Protein AF-A0A1Q6H5T3-F1 (afdb_monomer)

Structure (mmCIF, N/CA/C/O backbone):
data_AF-A0A1Q6H5T3-F1
#
_entry.id   AF-A0A1Q6H5T3-F1
#
loop_
_atom_site.group_PDB
_atom_site.id
_atom_site.type_symbol
_atom_site.label_atom_id
_atom_site.label_alt_id
_atom_site.label_comp_id
_atom_site.label_asym_id
_atom_site.label_entity_id
_atom_site.label_seq_id
_atom_site.pdbx_PDB_ins_code
_atom_site.Cartn_x
_atom_site.Cartn_y
_atom_site.Cartn_z
_atom_site.occupancy
_atom_site.B_iso_or_equiv
_atom_site.auth_seq_id
_atom_site.auth_comp_id
_atom_site.auth_asym_id
_atom_site.auth_atom_id
_atom_site.pdbx_PDB_model_num
ATOM 1 N N . MET A 1 1 ? 7.034 12.798 31.184 1.00 50.31 1 MET A N 1
ATOM 2 C CA . MET A 1 1 ? 7.826 12.584 29.949 1.00 50.31 1 MET A CA 1
ATOM 3 C C . MET A 1 1 ? 7.039 11.944 28.789 1.00 50.31 1 MET A C 1
ATOM 5 O O . MET A 1 1 ? 7.640 11.745 27.748 1.00 50.31 1 MET A O 1
ATOM 9 N N . ALA A 1 2 ? 5.724 11.678 28.893 1.00 56.38 2 ALA A N 1
ATOM 10 C CA . ALA A 1 2 ? 4.936 11.093 27.788 1.00 56.38 2 ALA A CA 1
ATOM 11 C C . ALA A 1 2 ? 4.303 12.132 26.831 1.00 56.38 2 ALA A C 1
ATOM 13 O O . ALA A 1 2 ? 4.111 11.852 25.654 1.00 56.38 2 ALA A O 1
ATOM 14 N N . ASP A 1 3 ? 4.028 13.352 27.305 1.00 59.47 3 ASP A N 1
ATOM 15 C CA . ASP A 1 3 ? 3.278 14.359 26.532 1.00 59.47 3 ASP A CA 1
ATOM 16 C C . ASP A 1 3 ? 4.095 15.008 25.392 1.00 59.47 3 ASP A C 1
ATOM 18 O O . ASP A 1 3 ? 3.539 15.510 24.421 1.00 59.47 3 ASP A O 1
ATOM 22 N N . GLY A 1 4 ? 5.432 14.935 25.456 1.00 66.25 4 GLY A N 1
ATOM 23 C CA . GLY A 1 4 ? 6.320 15.462 24.409 1.00 66.25 4 GLY A CA 1
ATOM 24 C C . GLY A 1 4 ? 6.329 14.637 23.116 1.00 66.25 4 GLY A C 1
ATOM 25 O O . GLY A 1 4 ? 6.717 15.149 22.070 1.00 66.25 4 GLY A O 1
ATOM 26 N N . LEU A 1 5 ? 5.879 13.377 23.166 1.00 74.00 5 LEU A N 1
ATOM 27 C CA . LEU A 1 5 ? 5.777 12.499 21.992 1.00 74.00 5 LEU A CA 1
ATOM 28 C C . LEU A 1 5 ? 4.391 12.539 21.345 1.00 74.00 5 LEU A C 1
ATOM 30 O O . LEU A 1 5 ? 4.246 12.157 20.187 1.00 74.00 5 LEU A O 1
ATOM 34 N N . ARG A 1 6 ? 3.386 13.080 22.044 1.00 77.56 6 ARG A N 1
ATOM 35 C CA . ARG A 1 6 ? 2.007 13.148 21.554 1.00 77.56 6 ARG A CA 1
ATOM 36 C C . ARG A 1 6 ? 1.890 13.928 20.245 1.00 77.56 6 ARG A C 1
ATOM 38 O O . ARG A 1 6 ? 1.159 13.519 19.348 1.00 77.56 6 ARG A O 1
ATOM 45 N N . TYR A 1 7 ? 2.624 15.034 20.128 1.00 79.12 7 TYR A N 1
ATOM 46 C CA . TYR A 1 7 ? 2.672 15.818 18.893 1.00 79.12 7 TYR A CA 1
ATOM 47 C C . TYR A 1 7 ? 3.308 15.024 17.743 1.00 79.12 7 TYR A C 1
ATOM 49 O O . TYR A 1 7 ? 2.779 15.009 16.636 1.00 79.12 7 TYR A O 1
ATOM 57 N N . MET A 1 8 ? 4.390 14.292 18.021 1.00 80.75 8 MET A N 1
ATOM 58 C CA . MET A 1 8 ? 5.064 13.452 17.026 1.00 80.75 8 MET A CA 1
ATOM 59 C C . MET A 1 8 ? 4.169 12.307 16.539 1.00 80.75 8 MET A C 1
ATOM 61 O O . MET A 1 8 ? 4.157 12.007 15.345 1.00 80.75 8 MET A O 1
ATOM 65 N N . ASP A 1 9 ? 3.400 11.691 17.438 1.00 79.06 9 ASP A N 1
ATOM 66 C CA . ASP A 1 9 ? 2.440 10.644 17.085 1.00 79.06 9 ASP A CA 1
ATOM 67 C C . ASP A 1 9 ? 1.274 11.205 16.263 1.00 79.06 9 ASP A C 1
ATOM 69 O O . ASP A 1 9 ? 0.930 10.625 15.238 1.00 79.06 9 ASP A O 1
ATOM 73 N N . LEU A 1 10 ? 0.741 12.382 16.616 1.00 77.62 10 LEU A N 1
ATOM 74 C CA . LEU A 1 10 ? -0.273 13.079 15.815 1.00 77.62 10 LEU A CA 1
ATOM 75 C C . LEU A 1 10 ? 0.222 13.403 14.403 1.00 77.62 10 LEU A C 1
ATOM 77 O O . LEU A 1 10 ? -0.497 13.147 13.440 1.00 77.62 10 LEU A O 1
ATOM 81 N N . CYS A 1 11 ? 1.439 13.933 14.261 1.00 81.88 11 CYS A N 1
ATOM 82 C CA . CYS A 1 11 ? 2.031 14.199 12.951 1.00 81.88 11 CYS A CA 1
ATOM 83 C C . CYS A 1 11 ? 2.206 12.911 12.140 1.00 81.88 11 CYS A C 1
ATOM 85 O O . CYS A 1 11 ? 1.843 12.880 10.967 1.00 81.88 11 CYS A O 1
ATOM 87 N N . ARG A 1 12 ? 2.708 11.834 12.762 1.00 80.06 12 ARG A N 1
ATOM 88 C CA . ARG A 1 12 ? 2.858 10.526 12.105 1.00 80.06 12 ARG A CA 1
ATOM 89 C C . ARG A 1 12 ? 1.510 9.970 11.659 1.00 80.06 12 ARG A C 1
ATOM 91 O O . ARG A 1 12 ? 1.409 9.436 10.561 1.00 80.06 12 ARG A O 1
ATOM 98 N N . TRP A 1 13 ? 0.482 10.104 12.494 1.00 76.94 13 TRP A N 1
ATOM 99 C CA . TRP A 1 13 ? -0.860 9.647 12.168 1.00 76.94 13 TRP A CA 1
ATOM 100 C C . TRP A 1 13 ? -1.442 10.452 11.016 1.00 76.94 13 TRP A C 1
ATOM 102 O O . TRP A 1 13 ? -1.778 9.870 9.992 1.00 76.94 13 TRP A O 1
ATOM 112 N N . ARG A 1 14 ? -1.442 11.783 11.110 1.00 81.62 14 ARG A N 1
ATOM 113 C CA . ARG A 1 14 ? -1.945 12.664 10.048 1.00 81.62 14 ARG A CA 1
ATOM 114 C C . ARG A 1 14 ? -1.195 12.521 8.726 1.00 81.62 14 ARG A C 1
ATOM 116 O O . ARG A 1 14 ? -1.801 12.685 7.677 1.00 81.62 14 ARG A O 1
ATOM 123 N N . ALA A 1 15 ? 0.088 12.165 8.748 1.00 83.31 15 ALA A N 1
ATOM 124 C CA . ALA A 1 15 ? 0.843 11.894 7.527 1.00 83.31 15 ALA A CA 1
ATOM 125 C C . ALA A 1 15 ? 0.320 10.675 6.742 1.00 83.31 15 ALA A C 1
ATOM 127 O O . ALA A 1 15 ? 0.547 10.601 5.538 1.00 83.31 15 ALA A O 1
ATOM 128 N N . MET A 1 16 ? -0.379 9.734 7.388 1.00 84.25 16 MET A N 1
ATOM 129 C CA . MET A 1 16 ? -1.001 8.591 6.706 1.00 84.25 16 MET A CA 1
ATOM 130 C C . MET A 1 16 ? -2.374 8.928 6.112 1.00 84.25 16 MET A C 1
ATOM 132 O O . MET A 1 16 ? -2.798 8.240 5.187 1.00 84.25 16 MET A O 1
ATOM 136 N N . ASP A 1 17 ? -3.040 10.000 6.565 1.00 85.75 17 ASP A N 1
ATOM 137 C CA . ASP A 1 17 ? -4.346 10.415 6.023 1.00 85.75 17 ASP A CA 1
ATOM 138 C C . ASP A 1 17 ? -4.250 10.714 4.515 1.00 85.75 17 ASP A C 1
ATOM 140 O O . ASP A 1 17 ? -5.168 10.394 3.764 1.00 85.75 17 ASP A O 1
ATOM 144 N N . GLN A 1 18 ? -3.112 11.239 4.036 1.00 86.56 18 GLN A N 1
ATOM 145 C CA . GLN A 1 18 ? -2.904 11.495 2.603 1.00 86.56 18 GLN A CA 1
ATOM 146 C C . GLN A 1 18 ? -2.998 10.219 1.750 1.00 86.56 18 GLN A C 1
ATOM 148 O O . GLN A 1 18 ? -3.364 10.297 0.585 1.00 86.56 18 GLN A O 1
ATOM 153 N N . LEU A 1 19 ? -2.710 9.042 2.323 1.00 88.31 19 LEU A N 1
ATOM 154 C CA . LEU A 1 19 ? -2.765 7.758 1.616 1.00 88.31 19 LEU A CA 1
ATOM 155 C C . LEU A 1 19 ? -4.198 7.265 1.373 1.00 88.31 19 LEU A C 1
ATOM 157 O O . LEU A 1 19 ? -4.396 6.273 0.672 1.00 88.31 19 LEU A O 1
ATOM 161 N N . ILE A 1 20 ? -5.190 7.926 1.972 1.00 85.81 20 ILE A N 1
ATOM 162 C CA . ILE A 1 20 ? -6.612 7.660 1.742 1.00 85.81 20 ILE A CA 1
ATOM 163 C C . ILE A 1 20 ? -7.045 8.283 0.409 1.00 85.81 20 ILE A C 1
ATOM 165 O O . ILE A 1 20 ? -7.750 7.643 -0.365 1.00 85.81 20 ILE A O 1
ATOM 169 N N . GLU A 1 21 ? -6.593 9.509 0.125 1.00 87.00 21 GLU A N 1
ATOM 170 C CA . GLU A 1 21 ? -6.884 10.221 -1.130 1.00 87.00 21 GLU A CA 1
ATOM 171 C C . GLU A 1 21 ? -5.866 9.904 -2.235 1.00 87.00 21 GLU A C 1
ATOM 173 O O . GLU A 1 21 ? -6.211 9.857 -3.418 1.00 87.00 21 GLU A O 1
ATOM 178 N N . HIS A 1 22 ? -4.612 9.652 -1.856 1.00 89.69 22 HIS A N 1
ATOM 179 C CA . HIS A 1 22 ? -3.496 9.378 -2.756 1.00 89.69 22 HIS A CA 1
ATOM 180 C C . HIS A 1 22 ? -2.833 8.043 -2.394 1.00 89.69 22 HIS A C 1
ATOM 182 O O . HIS A 1 22 ? -1.853 8.024 -1.644 1.00 89.69 22 HIS A O 1
ATOM 188 N N . PRO A 1 23 ? -3.348 6.91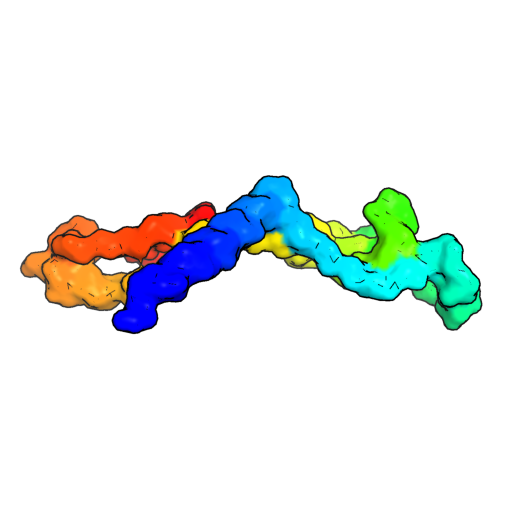5 -2.916 1.00 91.00 23 PRO A N 1
ATOM 189 C CA . PRO A 1 23 ? -2.787 5.600 -2.641 1.00 91.00 23 PRO A CA 1
ATOM 190 C C . PRO A 1 23 ? -1.296 5.544 -2.976 1.00 91.00 23 PRO A C 1
ATOM 192 O O . PRO A 1 23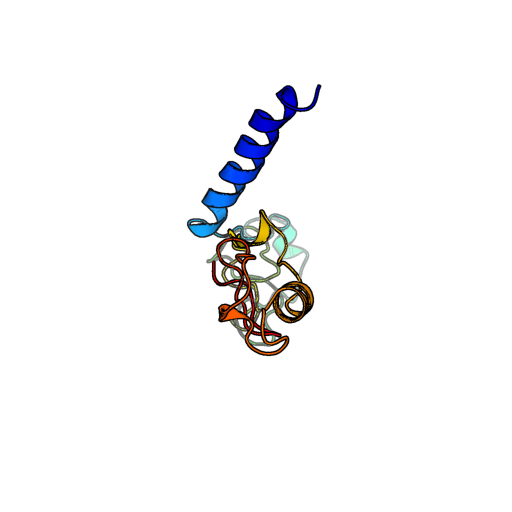 ? -0.858 6.009 -4.031 1.00 91.00 23 PRO A O 1
ATOM 195 N N . TYR A 1 24 ? -0.507 4.931 -2.096 1.00 90.88 24 TYR A N 1
ATOM 196 C CA . TYR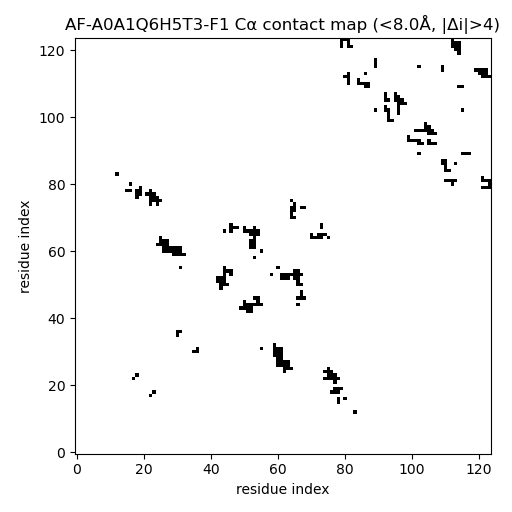 A 1 24 ? 0.914 4.746 -2.346 1.00 90.88 24 TYR A CA 1
ATOM 197 C C . TYR A 1 24 ? 1.124 3.627 -3.366 1.00 90.88 24 TYR A C 1
ATOM 199 O O . TYR A 1 24 ? 0.818 2.462 -3.103 1.00 90.88 24 TYR A O 1
ATOM 207 N N . ILE A 1 25 ? 1.672 3.970 -4.528 1.00 92.88 25 ILE A N 1
ATOM 208 C CA . ILE A 1 25 ? 2.029 3.000 -5.561 1.00 92.88 25 ILE A CA 1
ATOM 209 C C . ILE A 1 25 ? 3.531 2.728 -5.438 1.00 92.88 25 ILE A C 1
ATOM 211 O O . ILE A 1 25 ? 4.326 3.637 -5.671 1.00 92.88 25 ILE A O 1
ATOM 215 N N . PRO A 1 26 ? 3.950 1.509 -5.060 1.00 91.19 26 PRO A N 1
ATOM 216 C CA . PRO A 1 26 ? 5.364 1.191 -4.944 1.00 91.19 26 PRO A CA 1
ATOM 217 C C . PRO A 1 26 ? 5.999 1.139 -6.335 1.00 91.19 26 PRO A C 1
ATOM 219 O O . PRO A 1 26 ? 5.604 0.350 -7.201 1.00 91.19 26 PRO A O 1
ATOM 222 N N . GLU A 1 27 ? 7.015 1.967 -6.518 1.00 92.31 27 GLU A N 1
ATOM 223 C CA . GLU A 1 27 ? 7.847 1.993 -7.712 1.00 92.31 27 GLU A CA 1
ATOM 224 C C . GLU A 1 27 ? 9.210 1.371 -7.399 1.00 92.31 27 GLU A C 1
ATOM 226 O O . GLU A 1 27 ? 9.744 1.504 -6.297 1.00 92.31 27 GLU A O 1
ATOM 231 N N . GLY A 1 28 ? 9.729 0.615 -8.358 1.00 90.19 28 GLY A N 1
ATOM 232 C CA . GLY A 1 28 ? 11.038 -0.014 -8.307 1.00 90.19 28 GLY A CA 1
ATOM 233 C C . GLY A 1 28 ? 12.094 0.856 -8.975 1.00 90.19 28 GLY A C 1
ATOM 234 O O . GLY A 1 28 ? 12.141 2.069 -8.795 1.00 90.19 28 GLY A O 1
ATOM 235 N N . PHE A 1 29 ? 12.961 0.221 -9.757 1.00 91.50 29 PHE A N 1
ATOM 236 C CA . PHE A 1 29 ? 13.969 0.923 -10.545 1.00 91.50 29 PHE A CA 1
ATOM 237 C C . PHE A 1 29 ? 13.373 1.485 -11.846 1.00 91.50 29 PHE A C 1
ATOM 239 O O . PHE A 1 29 ? 12.325 1.035 -12.319 1.00 91.50 29 PHE A O 1
ATOM 246 N N . HIS A 1 30 ? 14.067 2.467 -12.418 1.00 92.56 30 HIS A N 1
ATOM 247 C CA . HIS A 1 30 ? 13.726 3.085 -13.698 1.00 92.56 30 HIS A CA 1
ATOM 248 C C . HIS A 1 30 ? 14.057 2.108 -14.834 1.00 92.56 30 HIS A C 1
ATOM 250 O O . HIS A 1 30 ? 15.223 1.765 -15.035 1.00 92.56 30 HIS A O 1
ATOM 256 N N . LEU A 1 31 ? 13.023 1.559 -15.476 1.00 91.31 31 LEU A N 1
ATOM 257 C CA . LEU A 1 31 ? 13.160 0.479 -16.460 1.00 91.31 31 LEU A CA 1
ATOM 258 C C . LEU A 1 31 ? 12.983 1.007 -17.881 1.00 91.31 31 LEU A C 1
ATOM 260 O O . LEU A 1 31 ? 13.787 0.691 -18.755 1.00 91.31 31 LEU A O 1
ATOM 264 N N . TRP A 1 32 ? 11.918 1.767 -18.112 1.00 92.44 32 TRP A N 1
ATOM 265 C CA . TRP A 1 32 ? 11.567 2.282 -19.432 1.00 92.44 32 TRP A CA 1
ATOM 266 C C . TRP A 1 32 ? 12.427 3.495 -19.775 1.00 92.44 32 TRP A C 1
ATOM 268 O O . TRP A 1 32 ? 12.933 4.153 -18.879 1.00 92.44 32 TRP A O 1
ATOM 278 N N . ASP A 1 33 ? 12.655 3.768 -21.058 1.00 90.75 33 ASP A N 1
ATOM 279 C CA . ASP A 1 33 ? 13.478 4.900 -21.521 1.00 90.75 33 ASP A CA 1
ATOM 280 C C . ASP A 1 33 ? 14.930 4.922 -20.989 1.00 90.75 33 ASP A C 1
ATOM 282 O O . ASP A 1 33 ? 15.609 5.951 -21.005 1.00 90.75 33 ASP A O 1
ATOM 286 N N . THR A 1 34 ? 15.460 3.763 -20.578 1.00 90.75 34 THR A N 1
ATOM 287 C CA . THR A 1 34 ? 16.871 3.591 -20.194 1.00 90.75 34 THR A CA 1
ATOM 288 C C . THR A 1 34 ? 17.580 2.557 -21.056 1.00 90.75 34 THR A C 1
ATOM 290 O O . THR A 1 34 ? 16.949 1.643 -21.592 1.00 90.75 34 THR A O 1
ATOM 293 N N . PRO A 1 35 ? 18.927 2.602 -21.126 1.00 91.00 35 PRO A N 1
ATOM 294 C CA . PRO A 1 35 ? 19.707 1.513 -21.716 1.00 91.00 35 PRO A CA 1
ATOM 295 C C . PRO A 1 35 ? 19.460 0.155 -21.037 1.00 91.00 35 PRO A C 1
ATOM 297 O O . PRO A 1 35 ? 19.755 -0.879 -21.632 1.00 91.00 35 PRO A O 1
ATOM 300 N N . MET A 1 36 ? 18.903 0.145 -19.819 1.00 88.12 36 MET A N 1
ATOM 301 C CA . MET A 1 36 ? 18.562 -1.065 -19.075 1.00 88.12 36 MET A CA 1
ATOM 302 C C . MET A 1 36 ? 17.468 -1.887 -19.748 1.00 88.12 36 MET A C 1
ATOM 304 O O . MET A 1 36 ? 17.494 -3.111 -19.663 1.00 88.12 36 MET A O 1
ATOM 308 N N . GLN A 1 37 ? 16.544 -1.241 -20.463 1.00 88.44 37 GLN A N 1
ATOM 309 C CA . GLN A 1 37 ? 15.495 -1.934 -21.207 1.00 88.44 37 GLN A CA 1
ATOM 310 C C . GLN A 1 37 ? 16.081 -2.944 -22.204 1.00 88.44 37 GLN A C 1
ATOM 312 O O . GLN A 1 37 ? 15.557 -4.045 -22.342 1.00 88.44 37 GLN A O 1
ATOM 317 N N . ALA A 1 38 ? 17.208 -2.609 -22.842 1.00 89.75 38 ALA A N 1
ATOM 318 C CA . ALA A 1 38 ? 17.887 -3.483 -23.796 1.00 89.75 38 ALA A CA 1
ATOM 319 C C . ALA A 1 38 ? 18.602 -4.679 -23.141 1.00 89.75 38 ALA A C 1
ATOM 321 O O . ALA A 1 38 ? 19.013 -5.601 -23.842 1.00 89.75 38 ALA A O 1
ATOM 322 N N . TRP A 1 39 ? 18.772 -4.684 -21.814 1.00 91.88 39 TRP A N 1
ATOM 323 C CA . TRP A 1 39 ? 19.358 -5.818 -21.089 1.00 91.88 39 TRP A CA 1
ATOM 324 C C . TRP A 1 39 ? 18.361 -6.966 -20.892 1.00 91.88 39 TRP A C 1
ATOM 326 O O . TRP A 1 39 ? 18.773 -8.067 -20.532 1.00 91.88 39 TRP A O 1
ATOM 336 N N . TYR A 1 40 ? 17.068 -6.731 -21.141 1.00 88.06 40 TYR A N 1
ATOM 337 C CA . TYR A 1 40 ? 16.003 -7.718 -20.996 1.00 88.06 40 TYR A CA 1
ATOM 338 C C . TYR A 1 40 ? 15.375 -8.037 -22.358 1.00 88.06 40 TYR A C 1
ATOM 340 O O . TYR A 1 40 ? 15.012 -7.138 -23.110 1.00 88.06 40 TYR A O 1
ATOM 348 N N . THR A 1 41 ? 15.220 -9.322 -22.674 1.00 86.50 41 THR A N 1
ATOM 349 C CA . THR A 1 41 ? 14.699 -9.787 -23.975 1.00 86.50 41 THR A CA 1
ATOM 350 C C . THR A 1 41 ? 13.206 -10.103 -23.961 1.00 86.50 41 THR A C 1
ATOM 352 O O . THR A 1 41 ? 12.551 -9.982 -24.990 1.00 86.50 41 THR A O 1
ATOM 355 N N . ASP A 1 42 ? 12.656 -10.449 -22.795 1.00 89.25 42 ASP A N 1
ATOM 356 C CA . ASP A 1 42 ? 11.310 -11.022 -22.665 1.00 89.25 42 ASP A CA 1
ATOM 357 C C . ASP A 1 42 ? 10.361 -10.119 -21.861 1.00 89.25 42 ASP A C 1
ATOM 359 O O . ASP A 1 42 ? 9.595 -10.595 -21.027 1.00 89.25 42 ASP A O 1
ATOM 363 N N . LEU A 1 43 ? 10.428 -8.798 -22.049 1.00 89.56 43 LEU A N 1
ATOM 364 C CA . LEU A 1 43 ? 9.534 -7.852 -21.370 1.00 89.56 43 LEU A CA 1
ATOM 365 C C . LEU A 1 43 ? 8.125 -7.904 -21.983 1.00 89.56 43 LEU A C 1
ATOM 367 O O . LEU A 1 43 ? 7.916 -7.461 -23.112 1.00 89.56 43 LEU A O 1
ATOM 371 N N . LEU A 1 44 ? 7.150 -8.395 -21.218 1.00 90.12 44 LEU A N 1
ATOM 372 C CA . LEU A 1 44 ? 5.738 -8.444 -21.593 1.00 90.12 44 LEU A CA 1
ATOM 373 C C . LEU A 1 44 ? 4.932 -7.506 -20.687 1.00 90.12 44 LEU A C 1
ATOM 375 O O . LEU A 1 44 ? 4.918 -7.675 -19.467 1.00 90.12 44 LEU A O 1
ATOM 379 N N . TYR A 1 45 ? 4.263 -6.530 -21.302 1.00 88.12 45 TYR A N 1
ATOM 380 C CA . TYR A 1 45 ? 3.525 -5.451 -20.632 1.00 88.12 45 TYR A CA 1
ATOM 381 C C . TYR A 1 45 ? 2.095 -5.271 -21.169 1.00 88.12 45 TYR A C 1
ATOM 383 O O . TYR A 1 45 ? 1.507 -4.193 -21.078 1.00 88.12 45 TYR A O 1
ATOM 391 N N . ASP A 1 46 ? 1.528 -6.326 -21.750 1.00 85.19 46 ASP A N 1
ATOM 392 C CA . ASP A 1 46 ? 0.202 -6.329 -22.380 1.00 85.19 46 ASP A CA 1
ATOM 393 C C . ASP A 1 46 ? -0.967 -6.252 -21.377 1.00 85.19 46 ASP A C 1
ATOM 395 O O . ASP A 1 46 ? -2.127 -6.160 -21.776 1.00 85.19 46 ASP A O 1
ATOM 399 N N . GLY A 1 47 ? -0.675 -6.290 -20.072 1.00 80.00 47 GLY A N 1
ATOM 400 C CA . GLY A 1 47 ? -1.676 -6.285 -19.006 1.00 80.00 47 GLY A CA 1
ATOM 401 C C . GLY A 1 47 ? -2.419 -7.615 -18.850 1.00 80.00 47 GLY A C 1
ATOM 402 O O . GLY A 1 47 ? -3.364 -7.689 -18.063 1.00 80.00 47 GLY A O 1
ATOM 403 N N . SER A 1 48 ? -2.002 -8.660 -19.573 1.00 85.88 48 SER A N 1
ATOM 404 C CA . SER A 1 48 ? -2.559 -10.006 -19.470 1.00 85.88 48 SER A CA 1
ATOM 405 C C . SER A 1 48 ? -2.078 -10.730 -18.207 1.00 85.88 48 SER A C 1
ATOM 407 O O . SER A 1 48 ? -1.248 -10.238 -17.440 1.00 85.88 48 SER A O 1
ATOM 409 N N . ASP A 1 49 ? -2.566 -11.953 -17.995 1.00 83.06 49 ASP A N 1
ATOM 410 C CA . ASP A 1 49 ? -2.077 -12.826 -16.920 1.00 83.06 49 ASP A CA 1
ATOM 411 C C . ASP A 1 49 ? -0.611 -13.243 -17.094 1.00 83.06 49 ASP A C 1
ATOM 413 O O . ASP A 1 49 ? 0.040 -13.584 -16.108 1.00 83.06 49 ASP A O 1
ATOM 417 N N . ALA A 1 50 ? -0.085 -13.190 -18.321 1.00 85.69 50 ALA A N 1
ATOM 418 C CA . ALA A 1 50 ? 1.310 -13.496 -18.615 1.00 85.69 50 ALA A CA 1
ATOM 419 C C . ALA A 1 50 ? 2.238 -12.278 -18.443 1.00 85.69 50 ALA A C 1
ATOM 421 O O . ALA A 1 50 ? 3.457 -12.449 -18.406 1.00 85.69 50 ALA A O 1
ATOM 422 N N . SER A 1 51 ? 1.677 -11.067 -18.331 1.00 87.81 51 SER A N 1
ATOM 423 C CA . SER A 1 51 ? 2.420 -9.812 -18.187 1.00 87.81 51 SER A CA 1
ATOM 424 C C . SER A 1 51 ? 3.407 -9.882 -17.017 1.00 87.81 51 SER A C 1
ATOM 426 O O . SER A 1 51 ? 3.031 -10.150 -15.870 1.00 87.81 51 SER A O 1
ATOM 428 N N . ASN A 1 52 ? 4.690 -9.641 -17.294 1.00 88.88 52 ASN A N 1
ATOM 429 C CA . ASN A 1 52 ? 5.760 -9.772 -16.306 1.00 88.88 52 ASN A CA 1
ATOM 430 C C . ASN A 1 52 ? 6.278 -8.424 -15.786 1.00 88.88 52 ASN A C 1
ATOM 432 O O . ASN A 1 52 ? 6.877 -8.391 -14.701 1.00 88.88 52 ASN A O 1
ATOM 436 N N . VAL A 1 53 ? 5.987 -7.326 -16.489 1.00 90.69 53 VAL A N 1
ATOM 437 C CA . VAL A 1 53 ? 6.361 -5.955 -16.122 1.00 90.69 53 VAL A CA 1
ATOM 438 C C . VAL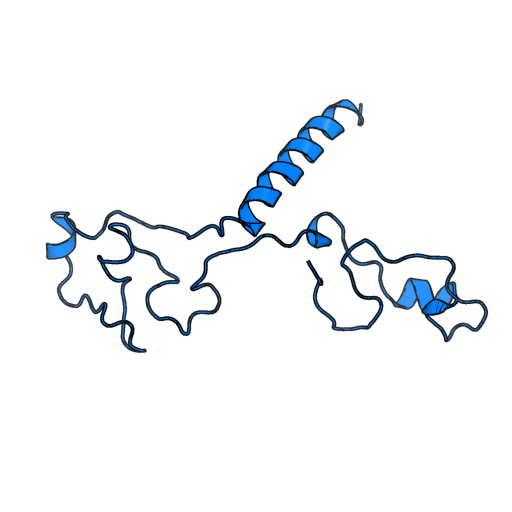 A 1 53 ? 5.187 -4.985 -16.279 1.00 90.69 53 VAL A C 1
ATOM 440 O O . VAL A 1 53 ? 4.198 -5.273 -16.946 1.00 90.69 53 VAL A O 1
ATOM 443 N N . SER A 1 54 ? 5.264 -3.834 -15.611 1.00 90.88 54 SER A N 1
ATOM 444 C CA . SER A 1 54 ? 4.260 -2.772 -15.739 1.00 90.88 54 SER A CA 1
ATOM 445 C C . SER A 1 54 ? 4.421 -2.017 -17.054 1.00 90.88 54 SER A C 1
ATOM 447 O O . SER A 1 54 ? 5.544 -1.785 -17.490 1.00 90.88 54 SER A O 1
ATOM 449 N N . SER A 1 55 ? 3.313 -1.577 -17.651 1.00 89.56 55 SER A N 1
ATOM 450 C CA . SER A 1 55 ? 3.329 -0.822 -18.911 1.00 89.56 55 SER A CA 1
ATOM 451 C C . SER A 1 55 ? 4.074 0.518 -18.797 1.00 89.56 55 SER A C 1
ATOM 453 O O . SER A 1 55 ? 3.856 1.231 -17.811 1.00 89.56 55 SER A O 1
ATOM 455 N N . PRO A 1 56 ? 4.878 0.906 -19.813 1.00 90.38 56 PRO A N 1
ATOM 456 C CA . PRO A 1 56 ? 5.540 2.216 -19.856 1.00 90.38 56 PRO A CA 1
ATOM 457 C C . PRO A 1 56 ? 4.546 3.383 -19.849 1.00 90.38 56 PRO A C 1
ATOM 459 O O . PRO A 1 56 ? 4.860 4.463 -19.364 1.00 90.38 56 PRO A O 1
ATOM 462 N N . ASN A 1 57 ? 3.312 3.161 -20.317 1.00 88.88 57 ASN A N 1
ATOM 463 C CA . ASN A 1 57 ? 2.261 4.184 -20.322 1.00 88.88 57 ASN A CA 1
ATOM 464 C C . ASN A 1 57 ? 1.787 4.570 -18.911 1.00 88.88 57 ASN A C 1
ATOM 466 O O . ASN A 1 57 ? 1.118 5.586 -18.745 1.00 88.88 57 ASN A O 1
ATOM 470 N N . VAL A 1 58 ? 2.062 3.729 -17.909 1.00 88.31 58 VAL A N 1
ATOM 471 C CA . VAL A 1 58 ? 1.620 3.938 -16.526 1.00 88.31 58 VAL A CA 1
ATOM 472 C C . VAL A 1 58 ? 2.692 4.656 -15.705 1.00 88.31 58 VAL A C 1
ATOM 474 O O . VAL A 1 58 ? 2.366 5.529 -14.902 1.00 88.31 58 VAL A O 1
ATOM 477 N N . SER A 1 59 ? 3.957 4.269 -15.878 1.00 90.75 59 SER A N 1
ATOM 478 C CA . SER A 1 59 ? 5.132 4.914 -15.284 1.00 90.75 59 SER A CA 1
ATOM 479 C C . SER A 1 59 ? 6.390 4.437 -15.999 1.00 90.75 59 SER A C 1
ATOM 481 O O . SER A 1 59 ? 6.443 3.298 -16.464 1.00 90.75 59 SER A O 1
ATOM 483 N N . GLU A 1 60 ? 7.422 5.278 -16.017 1.00 93.19 60 GLU A N 1
ATOM 484 C CA . GLU A 1 60 ? 8.766 4.911 -16.478 1.00 93.19 60 GLU A CA 1
ATOM 485 C C . GLU A 1 60 ? 9.446 3.904 -15.524 1.00 93.19 60 GLU A C 1
ATOM 487 O O . GLU A 1 60 ? 10.316 3.114 -15.909 1.00 93.19 60 GLU A O 1
ATOM 492 N N . TYR A 1 61 ? 9.016 3.897 -14.261 1.00 93.69 61 TYR A N 1
ATOM 493 C CA . TYR A 1 61 ? 9.504 2.988 -13.235 1.00 93.69 61 TYR A CA 1
ATOM 494 C C . TYR A 1 61 ? 8.730 1.671 -13.239 1.00 93.69 61 TYR A C 1
ATOM 496 O O . TYR A 1 61 ? 7.514 1.622 -13.446 1.00 93.69 61 TYR A O 1
ATOM 504 N N . LEU A 1 62 ? 9.431 0.576 -12.934 1.00 92.00 62 LEU A N 1
ATOM 505 C CA . LEU A 1 62 ? 8.791 -0.723 -12.767 1.00 92.00 62 LEU A CA 1
ATOM 506 C C . LEU A 1 62 ? 7.855 -0.692 -11.551 1.00 92.00 62 LEU A C 1
ATOM 508 O O . LEU A 1 62 ? 8.303 -0.482 -10.429 1.00 92.00 62 LEU A O 1
ATOM 512 N N . ARG A 1 63 ? 6.570 -0.986 -11.752 1.00 92.31 63 ARG A N 1
ATOM 513 C CA . ARG A 1 63 ? 5.554 -1.094 -10.695 1.00 92.31 63 ARG A CA 1
ATOM 514 C C . ARG A 1 63 ? 5.165 -2.558 -10.476 1.00 92.31 63 ARG A C 1
ATOM 516 O O . ARG A 1 63 ?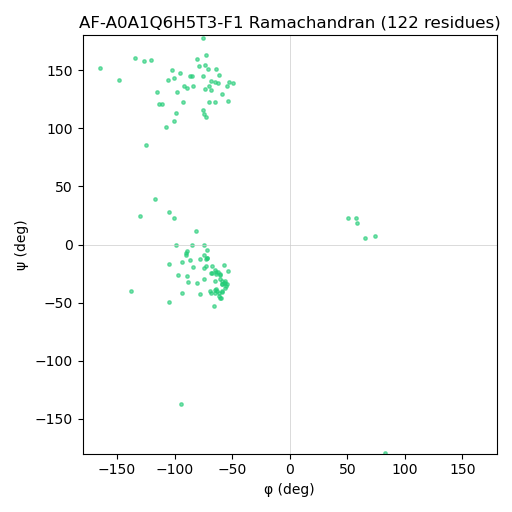 4.362 -3.096 -11.242 1.00 92.31 63 ARG A O 1
ATOM 523 N N . PRO A 1 64 ? 5.686 -3.233 -9.433 1.00 88.75 64 PRO A N 1
ATOM 524 C CA . PRO A 1 64 ? 5.530 -4.680 -9.264 1.00 88.75 64 PRO A CA 1
ATOM 525 C C . PRO A 1 64 ? 4.077 -5.164 -9.189 1.00 88.75 64 PRO A C 1
ATOM 527 O O . PRO A 1 64 ? 3.773 -6.246 -9.686 1.00 88.75 64 PRO A O 1
ATOM 530 N N . TYR A 1 65 ? 3.186 -4.363 -8.599 1.00 89.50 65 TYR A N 1
ATOM 531 C CA . TYR A 1 65 ? 1.769 -4.705 -8.440 1.00 89.50 65 TYR A CA 1
ATOM 532 C C . TYR A 1 65 ? 0.887 -4.240 -9.607 1.00 89.50 65 TYR A C 1
ATOM 534 O O . TYR A 1 65 ? -0.275 -4.624 -9.667 1.00 89.50 65 TYR A O 1
ATOM 542 N N . GLN A 1 66 ? 1.424 -3.465 -10.558 1.00 89.56 66 GLN A N 1
ATOM 543 C CA . GLN A 1 66 ? 0.690 -2.984 -11.738 1.00 89.56 66 GLN A CA 1
ATOM 544 C C . GLN A 1 66 ? 1.070 -3.726 -13.027 1.00 89.56 66 GLN A C 1
ATOM 546 O O . GLN A 1 66 ? 0.960 -3.187 -14.124 1.00 89.56 66 GLN A O 1
ATOM 551 N N . LYS A 1 67 ? 1.503 -4.985 -12.909 1.00 88.31 67 LYS A N 1
ATOM 552 C CA . LYS A 1 67 ? 1.735 -5.869 -14.066 1.00 88.31 67 LYS A CA 1
ATOM 553 C C . LYS A 1 67 ? 0.426 -6.270 -14.748 1.00 88.31 67 LYS A C 1
ATOM 555 O O . LYS A 1 67 ? 0.355 -6.330 -15.971 1.00 88.31 67 LYS A O 1
ATOM 560 N N . ASN A 1 68 ? -0.596 -6.536 -13.935 1.00 86.56 68 ASN A N 1
ATOM 561 C CA . ASN A 1 68 ? -1.942 -6.921 -14.346 1.00 86.56 68 ASN A CA 1
ATOM 562 C C . ASN A 1 68 ? -2.953 -6.390 -13.319 1.00 86.56 68 ASN A C 1
ATOM 564 O O . ASN A 1 68 ? -2.710 -6.447 -12.113 1.00 86.56 68 ASN A O 1
ATOM 568 N N . SER A 1 69 ? -4.104 -5.934 -13.809 1.00 85.50 69 SER A N 1
ATOM 569 C CA . SER A 1 69 ? -5.268 -5.487 -13.032 1.00 85.50 69 SER A CA 1
ATOM 570 C C . SER A 1 69 ? -5.795 -6.483 -11.989 1.00 85.50 69 SER A C 1
ATOM 572 O O . SER A 1 69 ? -6.428 -6.067 -11.023 1.00 85.50 69 SER A O 1
ATOM 574 N N . LYS A 1 70 ? -5.523 -7.789 -12.135 1.00 86.44 70 LYS A N 1
ATOM 575 C CA . LYS A 1 70 ? -5.952 -8.822 -11.171 1.00 86.44 70 LYS A CA 1
ATOM 576 C C . LYS A 1 70 ? -5.190 -8.804 -9.842 1.00 86.44 70 LYS A C 1
ATOM 578 O O . LYS A 1 70 ? -5.582 -9.500 -8.910 1.00 86.44 70 LYS A O 1
ATOM 583 N N . GLN A 1 71 ? -4.087 -8.066 -9.745 1.00 84.69 71 GLN A N 1
ATOM 584 C CA . GLN A 1 71 ? -3.314 -7.961 -8.508 1.00 84.69 71 GLN A CA 1
ATOM 585 C C . GLN A 1 71 ? -4.100 -7.190 -7.438 1.00 84.69 71 GLN A C 1
ATOM 587 O O . GLN A 1 71 ? -4.593 -6.094 -7.689 1.00 84.69 71 GLN A O 1
ATOM 592 N N . THR A 1 72 ? -4.158 -7.714 -6.210 1.00 85.56 72 THR A N 1
ATOM 593 C CA . THR A 1 72 ? -4.902 -7.096 -5.093 1.00 85.56 72 THR A CA 1
ATOM 594 C C . THR A 1 72 ? -4.465 -5.657 -4.806 1.00 85.56 72 THR A C 1
ATOM 596 O O . THR A 1 72 ? -5.280 -4.820 -4.434 1.00 85.56 72 THR A O 1
ATOM 599 N N . CYS A 1 73 ? -3.183 -5.352 -5.010 1.00 86.75 73 CYS A N 1
ATOM 600 C CA . CYS A 1 73 ? -2.599 -4.033 -4.765 1.00 86.75 73 CYS A CA 1
ATOM 601 C C . CYS A 1 73 ? -2.429 -3.207 -6.051 1.00 86.75 73 CYS A C 1
ATOM 603 O O . CYS A 1 73 ? -1.590 -2.309 -6.094 1.00 86.75 73 CYS A O 1
ATOM 605 N N . TYR A 1 74 ? -3.199 -3.500 -7.108 1.00 88.56 74 TYR A N 1
ATOM 606 C CA . TYR A 1 74 ? -3.101 -2.781 -8.382 1.00 88.56 74 TYR A CA 1
ATOM 607 C C . TYR A 1 74 ? -3.359 -1.276 -8.226 1.00 88.56 74 TYR A C 1
ATOM 609 O O . TYR A 1 74 ? -2.636 -0.459 -8.789 1.00 88.56 74 TYR A O 1
ATOM 617 N N . ASN A 1 75 ? -4.338 -0.898 -7.400 1.00 88.88 75 ASN A N 1
ATOM 618 C CA . ASN A 1 75 ? -4.668 0.505 -7.121 1.00 88.88 75 ASN A CA 1
ATOM 619 C C . ASN A 1 75 ? -3.756 1.152 -6.060 1.00 88.88 75 ASN A C 1
ATOM 621 O O . ASN A 1 75 ? -4.051 2.244 -5.586 1.00 88.88 75 ASN A O 1
ATOM 625 N N . GLY A 1 76 ? -2.656 0.491 -5.687 1.00 89.94 76 GLY A N 1
ATOM 626 C CA . GLY A 1 76 ? -1.749 0.948 -4.641 1.00 89.94 76 GLY A CA 1
ATOM 627 C C . GLY A 1 76 ? -2.212 0.585 -3.232 1.00 89.94 76 GLY A C 1
ATOM 628 O O . GLY A 1 76 ? -3.227 -0.080 -3.016 1.00 89.94 76 GLY A O 1
ATOM 629 N N . PHE A 1 77 ? -1.414 1.004 -2.258 1.00 89.19 77 PHE A N 1
ATOM 630 C CA . PHE A 1 77 ? -1.674 0.819 -0.841 1.00 89.19 77 PHE A CA 1
ATOM 631 C C . PHE A 1 77 ? -2.408 2.030 -0.280 1.00 89.19 77 PHE A C 1
ATOM 633 O O . PHE A 1 77 ? -1.907 3.153 -0.330 1.00 89.19 77 PHE A O 1
ATOM 640 N N . THR A 1 78 ? -3.577 1.783 0.297 1.00 89.75 78 THR A N 1
ATOM 641 C CA . THR A 1 78 ? -4.356 2.790 1.017 1.00 89.75 78 THR A CA 1
ATOM 642 C C . THR A 1 78 ? -4.198 2.606 2.516 1.00 89.75 78 THR A C 1
ATOM 644 O O . THR A 1 78 ? -4.051 1.482 3.004 1.00 89.75 78 THR A O 1
ATOM 647 N N . TRP A 1 79 ? -4.290 3.699 3.262 1.00 86.69 79 TRP A N 1
ATOM 648 C CA . TRP A 1 79 ? -4.369 3.630 4.716 1.00 86.69 79 TRP A CA 1
ATOM 649 C C . TRP A 1 79 ? -5.813 3.416 5.176 1.00 86.69 79 TRP A C 1
ATOM 651 O O . TRP A 1 79 ? -6.738 3.935 4.555 1.00 86.69 79 TRP A O 1
ATOM 661 N N . ARG A 1 80 ? -5.998 2.655 6.263 1.00 86.12 80 ARG A N 1
ATOM 662 C CA . ARG A 1 80 ? -7.285 2.550 6.959 1.00 86.12 80 ARG A CA 1
ATOM 663 C C . ARG A 1 80 ? -7.205 3.228 8.321 1.00 86.12 80 ARG A C 1
ATOM 665 O O . ARG A 1 80 ? -6.384 2.839 9.153 1.00 86.12 80 ARG A O 1
ATOM 672 N N . MET A 1 81 ? -8.058 4.222 8.553 1.00 83.75 81 MET A N 1
ATOM 673 C CA . MET A 1 81 ? -8.089 5.022 9.781 1.00 83.75 81 MET A CA 1
ATOM 674 C C . MET A 1 81 ? -8.323 4.178 11.038 1.00 83.75 81 MET A C 1
ATOM 676 O O . MET A 1 81 ? -7.805 4.513 12.102 1.00 83.75 81 MET A O 1
ATOM 680 N N . ALA A 1 82 ? -9.058 3.069 10.940 1.00 85.19 82 ALA A N 1
ATOM 681 C CA . ALA A 1 82 ? -9.286 2.165 12.063 1.00 85.19 82 ALA A CA 1
ATOM 682 C C . ALA A 1 82 ? -7.972 1.696 12.703 1.00 85.19 82 ALA A C 1
ATOM 684 O O . ALA A 1 82 ? -7.910 1.542 13.919 1.00 85.19 82 ALA A O 1
ATOM 685 N N . HIS A 1 83 ? -6.906 1.513 11.911 1.00 85.38 83 HIS A N 1
ATOM 686 C CA . HIS A 1 83 ? -5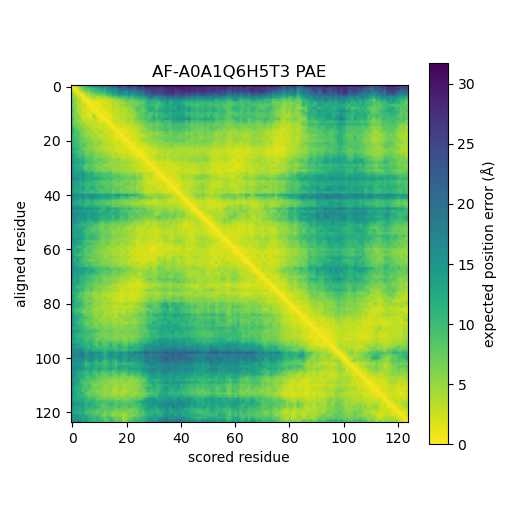.626 0.968 12.370 1.00 85.38 83 HIS A CA 1
ATOM 687 C C . HIS A 1 83 ? -4.768 1.933 13.196 1.00 85.38 83 HIS A C 1
ATOM 689 O O . HIS A 1 83 ? -3.709 1.528 13.675 1.00 85.38 83 HIS A O 1
ATOM 695 N N . TYR A 1 84 ? -5.215 3.170 13.442 1.00 82.75 84 TYR A N 1
ATOM 696 C CA . TYR A 1 84 ? -4.628 3.971 14.524 1.00 82.75 84 TYR A CA 1
ATOM 697 C C . TYR A 1 84 ? -4.873 3.347 15.901 1.00 82.75 84 TYR A C 1
ATOM 699 O O . TYR A 1 84 ? -4.102 3.582 16.830 1.00 82.75 84 TYR A O 1
ATOM 707 N N . LEU A 1 85 ? -5.940 2.553 16.027 1.00 83.56 85 LEU A N 1
ATOM 708 C CA . LEU A 1 85 ? -6.320 1.844 17.239 1.00 83.56 85 LEU A CA 1
ATOM 709 C C . LEU A 1 85 ? -6.496 0.349 16.937 1.00 83.56 85 LEU A C 1
ATOM 711 O O . LEU A 1 85 ? -6.725 -0.069 15.804 1.00 83.56 85 LEU A O 1
ATOM 715 N N . HIS A 1 86 ? -6.398 -0.484 17.967 1.00 85.44 86 HIS A N 1
ATOM 716 C CA . HIS A 1 86 ? -6.666 -1.917 17.842 1.00 85.44 86 HIS A CA 1
ATOM 717 C C . HIS A 1 86 ? -8.109 -2.233 18.240 1.00 85.44 86 HIS A C 1
ATOM 719 O O . HIS A 1 86 ? -8.633 -1.572 19.136 1.00 85.44 86 HIS A O 1
ATOM 725 N N . PRO A 1 87 ? -8.764 -3.236 17.632 1.00 90.06 87 PRO A N 1
ATOM 726 C CA . PRO A 1 87 ? -10.106 -3.616 18.040 1.00 90.06 87 PRO A CA 1
ATOM 727 C C . PRO A 1 87 ? -10.084 -4.165 19.464 1.00 90.06 87 PRO A C 1
ATOM 729 O O . PRO A 1 87 ? -9.209 -4.949 19.842 1.00 90.06 87 PRO A O 1
ATOM 732 N N . ILE A 1 88 ? -11.088 -3.796 20.249 1.00 89.19 88 ILE A N 1
ATOM 733 C CA . ILE A 1 88 ? -11.359 -4.443 21.527 1.00 89.19 88 ILE A CA 1
ATOM 734 C C . ILE A 1 88 ? -11.971 -5.812 21.227 1.00 89.19 88 ILE A C 1
ATOM 736 O O . ILE A 1 88 ? -12.878 -5.938 20.403 1.00 89.19 88 ILE A O 1
ATOM 740 N N . MET A 1 89 ? -11.478 -6.850 21.902 1.00 89.06 89 MET A N 1
ATOM 741 C CA . MET A 1 89 ? -12.001 -8.207 21.755 1.00 89.06 89 MET A CA 1
ATOM 742 C C . MET A 1 89 ? -13.490 -8.270 22.116 1.00 89.06 89 MET A C 1
ATOM 744 O O . MET A 1 89 ? -13.865 -7.912 23.227 1.00 89.06 89 MET A O 1
ATOM 748 N N . ILE A 1 90 ? -14.320 -8.856 21.248 1.00 88.25 90 ILE A N 1
ATOM 749 C CA . ILE A 1 90 ? -15.779 -8.988 21.452 1.00 88.25 90 ILE A CA 1
ATOM 750 C C . ILE A 1 90 ? -16.130 -9.711 22.766 1.00 88.25 90 ILE A C 1
ATOM 752 O O . ILE A 1 90 ? -17.109 -9.380 23.429 1.00 88.25 90 ILE A O 1
ATOM 756 N N . LYS A 1 91 ? -15.281 -10.646 23.214 1.00 87.06 91 LYS A N 1
ATOM 757 C CA . LYS A 1 91 ? -15.437 -11.327 24.513 1.00 87.06 91 LYS A CA 1
ATOM 758 C C . LYS A 1 91 ? -15.486 -10.367 25.702 1.00 87.06 91 LYS A C 1
ATOM 760 O O . LYS A 1 91 ? -16.185 -10.660 26.662 1.00 87.06 91 LYS A O 1
ATOM 765 N N . GLN A 1 92 ? -14.763 -9.247 25.645 1.00 87.94 92 GLN A N 1
ATOM 766 C CA . GLN A 1 92 ? -14.802 -8.231 26.700 1.00 87.94 92 GLN A CA 1
ATOM 767 C C . GLN A 1 92 ? -16.223 -7.681 26.838 1.00 87.94 92 GLN A C 1
ATOM 769 O O . GLN A 1 92 ? -16.754 -7.662 27.939 1.00 87.94 92 GLN A O 1
ATOM 774 N N . PHE A 1 93 ? -16.869 -7.364 25.712 1.00 88.75 93 PHE A N 1
ATOM 775 C CA . PHE A 1 93 ? -18.243 -6.866 25.685 1.00 88.75 93 PHE A CA 1
ATOM 776 C C . PHE A 1 93 ? -19.250 -7.895 26.205 1.00 88.75 93 PHE A C 1
ATOM 778 O O . PHE A 1 93 ? -20.173 -7.531 26.922 1.00 88.75 93 PHE A O 1
ATOM 785 N N . LEU A 1 94 ? -19.060 -9.181 25.887 1.00 87.69 94 LEU A N 1
ATOM 786 C CA . LEU A 1 94 ? -19.920 -10.249 26.408 1.00 87.69 94 LEU A CA 1
ATOM 787 C C . LEU A 1 94 ? -19.840 -10.371 27.934 1.00 87.69 94 LEU A C 1
ATOM 789 O O . LEU A 1 94 ? -20.866 -10.580 28.561 1.00 87.69 94 LEU A O 1
ATOM 793 N N . ILE A 1 95 ? -18.652 -10.235 28.531 1.00 89.12 95 ILE A N 1
ATOM 794 C CA . ILE A 1 95 ? -18.456 -10.377 29.987 1.00 89.12 95 ILE A CA 1
ATOM 795 C C . ILE A 1 95 ? -18.982 -9.152 30.747 1.00 89.12 95 ILE A C 1
ATOM 797 O O . ILE A 1 95 ? -19.390 -9.260 31.900 1.00 89.12 95 ILE A O 1
ATOM 801 N N . THR A 1 96 ? -18.949 -7.974 30.123 1.00 85.44 96 THR A N 1
ATOM 802 C CA . THR A 1 96 ? -19.431 -6.732 30.738 1.00 85.44 96 THR A CA 1
ATOM 803 C C . THR A 1 96 ? -20.905 -6.451 30.477 1.00 85.44 96 THR A C 1
ATOM 805 O O . THR A 1 96 ? -21.457 -5.533 31.084 1.00 85.44 96 THR A O 1
ATOM 808 N N . ALA A 1 97 ? -21.554 -7.214 29.597 1.00 87.62 97 ALA A N 1
ATOM 809 C CA . ALA A 1 97 ? -22.987 -7.113 29.375 1.00 87.62 97 ALA A CA 1
ATOM 810 C C . ALA A 1 97 ? -23.759 -7.656 30.595 1.00 87.62 97 ALA A C 1
ATOM 812 O O . ALA A 1 97 ? -23.438 -8.734 31.099 1.00 87.62 97 ALA A O 1
ATOM 813 N N . PRO A 1 98 ? -24.819 -6.970 31.060 1.00 84.81 98 PRO A N 1
ATOM 814 C CA . PRO A 1 98 ? -25.585 -7.390 32.238 1.00 84.81 98 PRO A CA 1
ATOM 815 C C . PRO A 1 98 ? -26.264 -8.759 32.068 1.00 84.81 98 PRO A C 1
ATOM 817 O O . PRO A 1 98 ? -26.547 -9.441 33.050 1.00 84.81 98 PRO A O 1
ATOM 820 N N . ASP A 1 99 ? -26.517 -9.170 30.826 1.00 83.69 99 ASP A N 1
ATOM 821 C CA . ASP A 1 99 ? -27.127 -10.449 30.456 1.00 83.69 99 ASP A CA 1
ATOM 822 C C . ASP A 1 99 ? -26.106 -11.520 30.022 1.00 83.69 99 ASP A C 1
ATOM 824 O O . ASP A 1 99 ? -26.500 -12.643 29.696 1.00 83.69 99 ASP A O 1
ATOM 828 N N . ASN A 1 100 ? -24.808 -11.188 30.016 1.00 77.31 100 ASN A N 1
ATOM 829 C CA . ASN A 1 100 ? -23.704 -12.001 29.497 1.00 77.31 100 ASN A CA 1
ATOM 830 C C . ASN A 1 100 ? -23.908 -12.539 28.064 1.00 77.31 100 ASN A C 1
ATOM 832 O O . ASN A 1 100 ? -23.345 -13.575 27.695 1.00 77.31 100 ASN A O 1
ATOM 836 N N . LYS A 1 101 ? -24.759 -11.890 27.260 1.00 78.19 101 LYS A N 1
ATOM 837 C CA . LYS A 1 101 ? -25.178 -12.398 25.943 1.00 78.19 101 LYS A CA 1
ATOM 838 C C . LYS A 1 101 ? -25.228 -11.318 24.873 1.00 78.19 101 LYS A C 1
ATOM 840 O O . LYS A 1 101 ? -24.821 -11.582 23.744 1.00 78.19 101 LYS A O 1
ATOM 845 N N . THR A 1 102 ? -25.705 -10.124 25.204 1.00 84.00 102 THR A N 1
ATOM 846 C CA . THR A 1 102 ? -25.948 -9.067 24.221 1.00 84.00 102 THR A CA 1
ATOM 847 C C . THR A 1 102 ? -24.804 -8.064 24.246 1.00 84.00 102 THR A C 1
ATOM 849 O O . THR A 1 102 ? -24.702 -7.240 25.152 1.00 84.00 102 THR A O 1
ATOM 852 N N . VAL A 1 103 ? -23.949 -8.113 23.222 1.00 83.00 103 VAL A N 1
ATOM 853 C CA . VAL A 1 103 ? -22.785 -7.218 23.062 1.00 83.00 103 VAL A CA 1
ATOM 854 C C . VAL A 1 103 ? -23.185 -5.737 23.103 1.00 83.00 103 VAL A C 1
ATOM 856 O O . VAL A 1 103 ? -22.457 -4.929 23.669 1.00 83.00 103 VAL A O 1
ATOM 859 N N . GLU A 1 104 ? -24.355 -5.389 22.564 1.00 82.75 104 GLU A N 1
ATOM 860 C CA . GLU A 1 104 ? -24.881 -4.014 22.520 1.00 82.75 104 GLU A CA 1
ATOM 861 C C . GLU A 1 104 ? -25.242 -3.449 23.904 1.00 82.75 104 GLU A C 1
ATOM 863 O O . GLU A 1 104 ? -25.204 -2.238 24.100 1.00 82.75 104 GLU A O 1
ATOM 868 N N . ASN A 1 105 ? -25.544 -4.314 24.880 1.00 83.12 105 ASN A N 1
ATOM 869 C CA . ASN A 1 105 ? -25.864 -3.912 26.255 1.00 83.12 105 ASN A CA 1
ATOM 870 C C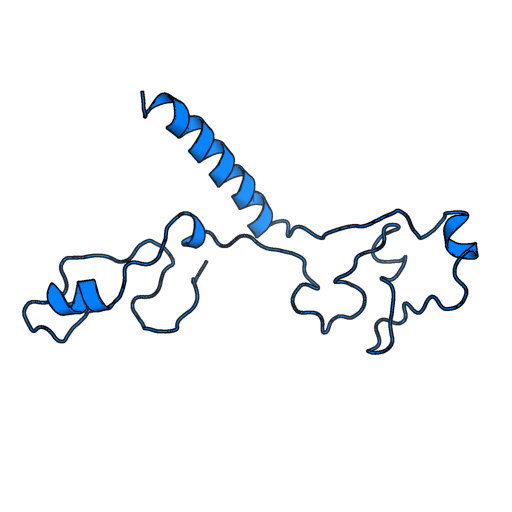 . ASN A 1 105 ? -24.606 -3.709 27.118 1.00 83.12 105 ASN A C 1
ATOM 872 O O . ASN A 1 105 ? -24.707 -3.405 28.308 1.00 83.12 105 ASN A O 1
ATOM 876 N N . SER A 1 106 ? -23.420 -3.920 26.545 1.00 86.50 106 SER A N 1
ATOM 877 C CA . SER A 1 106 ? -22.151 -3.679 27.219 1.00 86.50 106 SER A CA 1
ATOM 878 C C . SER A 1 106 ? -21.928 -2.178 27.454 1.00 86.50 106 SER A C 1
ATOM 880 O O . SER A 1 106 ? -22.167 -1.375 26.554 1.00 86.50 106 SER A O 1
ATOM 882 N N . PRO A 1 107 ? -21.381 -1.769 28.613 1.00 88.88 107 PRO A N 1
ATOM 883 C CA . PRO A 1 107 ? -20.975 -0.383 28.848 1.00 88.88 107 PRO A CA 1
ATOM 884 C C . PRO A 1 107 ? -19.713 0.029 28.063 1.00 88.88 107 PRO A C 1
ATOM 886 O O . PRO A 1 107 ? -19.364 1.209 28.039 1.00 88.88 107 PRO A O 1
ATOM 889 N N . ILE A 1 108 ? -18.993 -0.928 27.467 1.00 86.69 108 ILE A N 1
ATOM 890 C CA . ILE A 1 108 ? -17.792 -0.677 26.660 1.00 86.69 108 ILE A CA 1
ATOM 891 C C . ILE A 1 108 ? -18.210 -0.318 25.231 1.00 86.69 108 ILE A C 1
ATOM 893 O O . ILE A 1 108 ? -19.032 -1.011 24.639 1.00 86.69 108 ILE A O 1
ATOM 897 N N . TYR A 1 109 ? -17.576 0.707 24.658 1.00 88.06 109 TYR A N 1
ATOM 898 C CA . TYR A 1 109 ? -17.695 1.055 23.241 1.00 88.06 109 TYR A CA 1
ATOM 899 C C . TYR A 1 109 ? -16.496 0.540 22.453 1.00 88.06 109 TYR A C 1
ATOM 901 O O . TYR A 1 109 ? -15.366 0.557 22.940 1.00 88.06 109 TYR A O 1
ATOM 909 N N . GLN A 1 110 ? -16.744 0.102 21.222 1.00 88.50 110 GLN A N 1
ATOM 910 C CA . GLN A 1 110 ? -15.679 -0.269 20.301 1.00 88.50 110 GLN A CA 1
ATOM 911 C C . GLN A 1 110 ? -14.921 0.971 19.815 1.00 88.50 110 GLN A C 1
ATOM 913 O O . GLN A 1 110 ? -15.474 2.071 19.737 1.00 88.50 110 GLN A O 1
ATOM 918 N N . ASN A 1 111 ? -13.644 0.782 19.485 1.00 89.62 111 ASN A N 1
ATOM 919 C CA . ASN A 1 111 ? -12.838 1.834 18.885 1.00 89.62 111 ASN A CA 1
ATOM 920 C C . ASN A 1 111 ? -13.432 2.274 17.533 1.00 89.62 111 ASN A C 1
ATOM 922 O O . ASN A 1 111 ? -13.980 1.440 16.810 1.00 89.62 111 ASN A O 1
ATOM 926 N N . PRO A 1 112 ? -13.324 3.566 17.167 1.00 89.00 112 PRO A N 1
ATOM 927 C CA . PRO A 1 112 ? -13.846 4.070 15.900 1.00 89.00 112 PRO A CA 1
ATOM 928 C C . PRO A 1 112 ? -13.417 3.219 14.700 1.00 89.00 112 PRO A C 1
ATOM 930 O O . PRO A 1 112 ? -12.263 2.798 14.618 1.00 89.00 112 PRO A O 1
ATOM 933 N N . TYR A 1 113 ? -14.353 3.001 13.771 1.00 89.38 113 TYR A N 1
ATOM 934 C CA . TYR A 1 113 ? -14.170 2.242 12.523 1.00 89.38 113 TYR A CA 1
ATOM 935 C C . TYR A 1 113 ? -13.887 0.741 12.686 1.00 89.38 113 TYR A C 1
ATOM 937 O O . TYR A 1 113 ? -13.652 0.053 11.690 1.00 89.38 113 TYR A O 1
ATOM 945 N N . TRP A 1 114 ? -13.938 0.218 13.912 1.00 90.81 114 TRP A N 1
ATOM 946 C CA . TRP A 1 114 ? -13.935 -1.216 14.167 1.00 90.81 114 TRP A CA 1
ATOM 947 C C . TRP A 1 114 ? -15.363 -1.727 14.398 1.00 90.81 114 TRP A C 1
ATOM 949 O O . TRP A 1 114 ? -16.091 -1.161 15.217 1.00 90.81 114 TRP A O 1
ATOM 959 N N . PRO A 1 115 ? -15.769 -2.816 13.728 1.00 88.69 115 PRO A N 1
ATOM 960 C CA . PRO A 1 115 ? -17.074 -3.425 13.939 1.00 88.69 115 PRO A CA 1
ATOM 961 C C . PRO A 1 115 ? -17.143 -4.183 15.274 1.00 88.69 115 PRO A C 1
ATOM 963 O O . PRO A 1 115 ? -16.145 -4.672 15.810 1.00 88.69 115 PRO A O 1
ATOM 966 N N . ILE A 1 116 ? -18.360 -4.315 15.804 1.00 85.81 116 ILE A N 1
ATOM 967 C CA . ILE A 1 116 ? -18.674 -5.153 16.978 1.00 85.81 116 ILE A CA 1
ATOM 968 C C . ILE A 1 116 ? -19.032 -6.601 16.606 1.00 85.81 116 ILE A C 1
ATOM 970 O O . ILE A 1 116 ? -19.213 -7.444 17.483 1.00 85.81 116 ILE A O 1
ATOM 974 N N . VAL A 1 117 ? -19.128 -6.890 15.307 1.00 85.12 117 VAL A N 1
ATOM 975 C CA . VAL A 1 117 ? -19.415 -8.220 14.761 1.00 85.12 117 VAL A CA 1
ATOM 976 C C . VAL A 1 117 ? -18.095 -8.972 14.546 1.00 85.12 117 VAL A C 1
ATOM 978 O O . VAL A 1 117 ? -17.144 -8.383 14.025 1.00 85.12 117 VAL A O 1
ATOM 981 N N . PRO A 1 118 ? -18.004 -10.255 14.945 1.00 81.00 118 PRO A N 1
ATOM 982 C CA . PRO A 1 118 ? -16.789 -11.043 14.766 1.00 81.00 118 PRO A CA 1
ATOM 983 C C . PRO A 1 118 ? -16.458 -11.241 13.285 1.00 81.00 118 PRO A C 1
ATOM 985 O O . PRO A 1 118 ? -17.345 -11.252 12.437 1.00 81.00 118 PRO A O 1
ATOM 988 N N . ASP A 1 119 ? -15.164 -11.391 12.999 1.00 81.31 119 ASP A N 1
ATOM 989 C CA . ASP A 1 119 ? -14.607 -11.624 11.659 1.00 81.31 119 ASP A CA 1
ATOM 990 C C . ASP A 1 119 ? -14.930 -10.548 10.606 1.00 81.31 119 ASP A C 1
ATOM 992 O O . ASP A 1 119 ? -14.759 -10.768 9.406 1.00 81.31 119 ASP A O 1
ATOM 996 N N . MET A 1 120 ? -15.337 -9.352 11.038 1.00 86.75 120 MET A N 1
ATOM 997 C CA . MET A 1 120 ? -15.529 -8.211 10.145 1.00 86.75 120 MET A CA 1
ATOM 998 C C . MET A 1 120 ? -14.254 -7.350 10.051 1.00 86.75 120 MET A C 1
ATOM 1000 O O . MET A 1 120 ? -13.620 -7.067 11.074 1.00 86.75 120 MET A O 1
ATOM 1004 N N . PRO A 1 121 ? -13.858 -6.909 8.840 1.00 85.81 121 PRO A N 1
ATOM 1005 C CA . PRO A 1 121 ? -12.711 -6.026 8.658 1.00 85.81 121 PRO A CA 1
ATOM 1006 C C . PRO A 1 121 ? -13.015 -4.596 9.133 1.00 85.81 121 PRO A C 1
ATOM 1008 O O . PRO A 1 121 ? -14.170 -4.200 9.256 1.00 85.81 121 PRO A O 1
ATOM 1011 N N . ALA A 1 122 ? -11.965 -3.798 9.341 1.00 86.69 122 ALA A N 1
ATOM 1012 C CA . ALA A 1 122 ? -12.075 -2.362 9.608 1.00 86.69 122 ALA A CA 1
ATOM 1013 C C . ALA A 1 122 ? -12.911 -1.635 8.538 1.00 86.69 122 ALA A C 1
ATOM 1015 O O . ALA A 1 122 ? -12.745 -1.900 7.352 1.00 86.69 122 ALA A O 1
ATOM 1016 N N . GLU A 1 123 ? -13.761 -0.690 8.921 1.00 84.75 123 GLU A N 1
ATOM 1017 C CA . GLU A 1 123 ? -14.669 -0.010 7.984 1.00 84.75 123 GLU A CA 1
ATOM 1018 C C . GLU A 1 123 ? -13.991 1.111 7.187 1.00 84.75 123 GLU A C 1
ATOM 1020 O O . GLU A 1 123 ? -14.344 1.349 6.031 1.00 84.75 123 G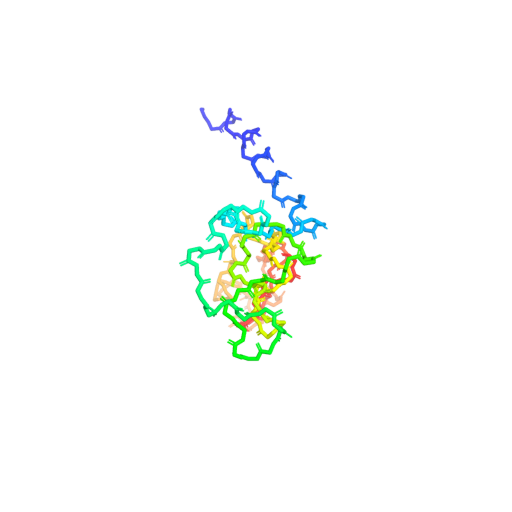LU A O 1
ATOM 1025 N N . LYS A 1 124 ? -13.024 1.799 7.804 1.00 76.25 124 LYS A N 1
ATOM 1026 C CA . LYS A 1 124 ? -12.320 2.954 7.240 1.00 76.25 124 LYS A CA 1
ATOM 1027 C C . LYS A 1 124 ? -10.852 2.961 7.575 1.00 76.25 124 LYS A C 1
ATOM 1029 O O . LYS A 1 124 ? -10.454 2.396 8.615 1.00 76.25 124 LYS A O 1
#

Sequence (124 aa):
MADGLRYMDLCRWRAMDQLIEHPYIPEGFHLWDTPMQAWYTDLLYDGSDASNVSSPNVSEYLRPYQKNSKQTCYNGFTWRMAHYLHPIMIKQFLITAPDNKTVENSPIYQNPYWPIVPDMPAEK

Mean predicted aligned error: 7.91 Å

Radius of gyration: 22.37 Å; Cα contacts (8 Å, |Δi|>4): 166; chains: 1; bounding box: 47×29×56 Å

Foldseek 3Di:
DPVVCVVVLVVVLVVQVVCQVPADFDFDDQAAPDPNVVVDDDQADPQDPVHQFHDVVVDSTTGRQCSHPPRPQNVHHHDASQVVDDWDDLQVLLVQAPVSHDSVNHPDDTGPQDDSDPPDDRRD

Solvent-accessible surface area (backbone atoms only — not comparable to full-atom values): 7385 Å² total; per-residue (Å²): 134,68,74,80,49,51,61,57,52,50,51,58,52,58,64,44,57,54,21,61,84,49,44,50,65,69,65,62,60,76,36,48,102,41,80,61,44,76,76,52,92,82,84,34,46,83,47,44,94,80,25,75,34,33,37,62,93,80,37,49,37,36,23,82,43,48,15,24,81,86,38,92,47,39,80,28,50,63,55,49,70,22,70,83,51,73,76,68,62,61,67,58,27,24,71,57,9,90,79,57,66,47,52,85,64,16,87,68,78,70,47,73,45,41,62,88,56,84,98,57,69,64,76,58

Secondary structure (DSSP, 8-state):
--HHHHHHHHHHHHHHHHHHHS-B----SB-TTSGGGGG-S----SSSTT--S--TTT-SB--TT-SSTTSTTTT-BPP-GGGGSPPPPHHHHHHHSTTSS-GGG-SPPPPTT--SSTTPPP--

pLDDT: mean 85.89, std 6.53, range [50.31, 93.69]

=== Feature glossary ===
The record interleaves many kinds of information about one prote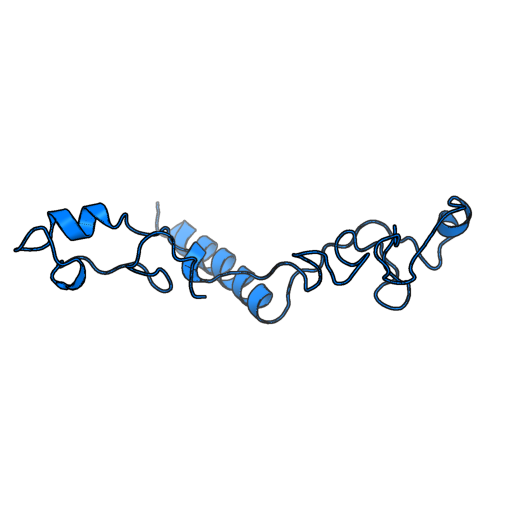in. Here is each kind framed as the question it answers.

Q: What does the local fold look like, residue by residue?
A: The Foldseek 3Di string encodes local tertiary geometry as a 20-letter alphabet — one character per residue — derived from the relative positions of nearby Cα atoms. Unlike the amino-acid sequence, 3Di is a direct function of the 3D structure, so two proteins with the same fold have similar 3Di strings even at low sequence identity.

Q: Which residues are in helices, strands, or loops?
A: The SS8 string is DSSP's per-residue secondary-structure call. α-helix (H) means an i→i+4 H-bond ladder; β-strand (E) means the residue participates in a β-sheet; 3₁₀ (G) and π (I) are tighter and wider helices; T/S are turns/bends; '-' is loop.

Q: How big and how compact is the whole molecule?
A: Radius of gyration (Rg) is the root-mean-square distance of Cα atoms from their centroid — a single number for overall size and compactness. A globular domain of N residues has Rg ≈ 2.2·N^0.38 Å; an extended or disordered chain has a much larger Rg. The Cα contact count is the number of residue pairs whose Cα atoms are within 8 Å and are more than four positions apart in sequence — a standard proxy for tertiary packing density. The bounding box is the smallest axis-aligned box enclosing all Cα atoms.

Q: Where is each backbone atom in 3D?
A: Structure coordinates are given as an mmCIF _atom_site loop: one row per atom with element, residue name, chain id, sequence number, and x/y/z position in Å. Only the four main-chain atoms per residue are included here; side chains are omitted to keep the record compact.

Q: What is the amino-acid chain?
A: Primary structure: the covalent order of the twenty standard amino acids along the backbone. Two proteins with the same sequence will (almost always) fold to the same structure; two with 30% identity often share a fold but not the details.

Q: What if only a Cα trace is available?
A: Three-state secondary structure (P-SEA) collapses the eight DSSP classes into helix (a), strand (b), and coil (c). P-SEA assigns these from Cα geometry alone — distances and angles — without requiring backbone oxygens, so it works on any Cα trace.

Q: What family and function is it annotated with?
A: Database cross-references. InterPro integrates a dozen domain/family signature databases into unified entries with residue-range hits. GO terms attach function/process/location labels with evidence codes. CATH codes position the fold in a four-level structural taxonomy. Organism is the NCBI-taxonomy species name.

Q: How confident is the AlphaFold model at each residue?
A: pLDDT is the predicted lDDT-Cα score: AlphaFold's confidence that the local environment of each residue (all inter-atomic distances within 15 Å) is correctly placed. It is a per-residue number between 0 and 100, with higher meaning more reliable.

Q: How mobile is each atom in the crystal?
A: B-factor (Debye–Waller factor) reflects atomic displacement in the crystal lattice. It is an experimental observable (units Å²), not a prediction; low values mean the atom is pinned down, high values mean it moves or is heterogeneous across the crystal.

Q: Which residues are buried vs exposed?
A: SASA measures how much of the protein is reachable by solvent. It is computed by rolling a water-sized probe over the atomic surface and summing the exposed area (Å²). Per-residue SASA distinguishes core (buried, low SASA) from surface (exposed, high SASA) residues; total SASA is a whole-molecule size measure.

Q: What do the diagnostic plots show?
A: Plot images: a contact map (which residues are close in 3D, as an N×N binary image), a Ramachandran scatter (backbone torsion angles, revealing secondary-structure composition at a glance), and — for AlphaFold structures — a PAE heatmap (pairwise prediction confidence).

Q: What known structures does this most resemble?
A: The Foldseek neighbor list gives the closest experimentally determined structures in the PDB, ranked by structural alignment. TM-score near 1 means near-identical fold; near 0.3 means only rough topology match. This is how one finds what a novel AlphaFold prediction most resembles in the solved-structure universe.

Q: Are the domains correctly placed relative to each other?
A: Predicted aligned error is AlphaFold's pairwise confidence. Unlike pLDDT (per-residue), PAE is per-residue-pair and captures whether two parts of the structure are correctly placed relative to each other. Units are ångströms of expected positional error.

Q: What do the rendered images show?
A: Structure images are PyMOL renders from six orthogonal camera directions. Cartoon representation draws helices as coils and strands as arrows; sticks shows the backbone as bonds; surface shows the solvent-excluded envelope. Rainbow coloring maps sequence position to hue (blue→red, N→C); chain coloring assigns a distinct color per polypeptide.

Q: What are the backbone torsion angles?
A: φ (phi) and ψ (psi) are the two rotatable backbone dihedrals per residue: φ is the C(i-1)–N–Cα–C torsion, ψ is the N–Cα–C–N(i+1) torsion, both in degrees on (−180°, 180°]. α-helical residues cluster near (−60°, −45°); β-strand residues near (−120°, +130°). A Ramachandran plot is simply a scatter of (φ, ψ) for every residue.